Protein AF-A0A151SJQ6-F1 (afdb_monomer_lite)

pLDDT: mean 75.0, std 8.06, range [50.88, 84.94]

Organism: Cajanus cajan (NCBI:txid3821)

Sequence (51 aa):
VKENLTFEKRPIDVVDNKLKQLRGKSKKFVKVVWDMATSEATKELQERTKD

Foldseek 3Di:
DPPPPDDDQDFPDFDAQDFDQDPNDTWTWTWTHRDPVVSDIDTDTPDPDDD

Radius of gyration: 15.1 Å; chains: 1; bounding box: 37×24×35 Å

Secondary structure (DSSP, 8-state):
--------PPPSEEEEEEEEEETTEEEEEEEEEEETTTTEEEEEEE-----

Structure (mmCIF, N/CA/C/O backbone):
data_AF-A0A151SJQ6-F1
#
_entry.id   AF-A0A151SJQ6-F1
#
loop_
_atom_site.group_PDB
_atom_site.id
_atom_site.type_symbol
_atom_site.label_atom_id
_atom_site.label_alt_id
_atom_site.label_comp_id
_atom_site.label_asym_id
_atom_site.label_entity_id
_atom_site.label_seq_id
_atom_site.pdbx_PDB_ins_code
_atom_site.Cartn_x
_atom_site.Cartn_y
_atom_site.Cartn_z
_atom_site.occupancy
_atom_site.B_iso_or_equiv
_atom_site.auth_seq_id
_atom_site.auth_comp_id
_atom_site.auth_asym_id
_atom_site.auth_atom_id
_atom_site.pdbx_PDB_model_num
ATOM 1 N N . VAL A 1 1 ? 25.460 16.646 -10.178 1.00 59.22 1 VAL A N 1
ATOM 2 C CA . VAL A 1 1 ? 23.983 16.556 -10.143 1.00 59.22 1 VAL A CA 1
ATOM 3 C C . VAL A 1 1 ? 23.630 15.340 -9.307 1.00 59.22 1 VAL A C 1
ATOM 5 O O . VAL A 1 1 ? 24.125 14.267 -9.612 1.00 59.22 1 VAL A O 1
ATOM 8 N N . LYS A 1 2 ? 22.918 15.511 -8.189 1.00 65.94 2 LYS A N 1
ATOM 9 C CA . LYS A 1 2 ? 22.469 14.393 -7.353 1.00 65.94 2 LYS A CA 1
ATOM 10 C C . LYS A 1 2 ? 21.066 14.069 -7.848 1.00 65.94 2 LYS A C 1
ATOM 12 O O . LYS A 1 2 ? 20.151 14.824 -7.560 1.00 65.94 2 LYS A O 1
ATOM 17 N N . GLU A 1 3 ? 20.930 13.050 -8.686 1.00 68.31 3 GLU A N 1
ATOM 18 C CA . GLU A 1 3 ? 19.618 12.600 -9.149 1.00 68.31 3 GLU A CA 1
ATOM 19 C C . GLU A 1 3 ? 18.924 11.921 -7.968 1.00 68.31 3 GLU A C 1
ATOM 21 O O . GLU A 1 3 ? 19.215 10.787 -7.596 1.00 68.31 3 GLU A O 1
ATOM 26 N N . ASN A 1 4 ? 18.055 12.661 -7.293 1.00 69.38 4 ASN A N 1
ATOM 27 C CA . ASN A 1 4 ? 17.120 12.121 -6.322 1.00 69.38 4 ASN A CA 1
ATOM 28 C C . ASN A 1 4 ? 16.123 11.219 -7.069 1.00 69.38 4 ASN A C 1
ATOM 30 O O . ASN A 1 4 ? 15.138 11.695 -7.621 1.00 69.38 4 ASN A O 1
ATOM 34 N N . LEU A 1 5 ? 16.401 9.910 -7.076 1.00 73.69 5 LEU A N 1
ATOM 35 C CA . LEU A 1 5 ? 15.594 8.832 -7.676 1.00 73.69 5 LEU A CA 1
ATOM 36 C C . LEU A 1 5 ? 14.267 8.553 -6.936 1.00 73.69 5 LEU A C 1
ATOM 38 O O . LEU A 1 5 ? 13.721 7.453 -7.008 1.00 73.69 5 LEU A O 1
ATOM 42 N N . THR A 1 6 ? 13.740 9.512 -6.181 1.00 73.44 6 THR A N 1
ATOM 43 C CA . THR A 1 6 ? 12.437 9.379 -5.523 1.00 73.44 6 THR A CA 1
ATOM 44 C C . THR A 1 6 ? 11.334 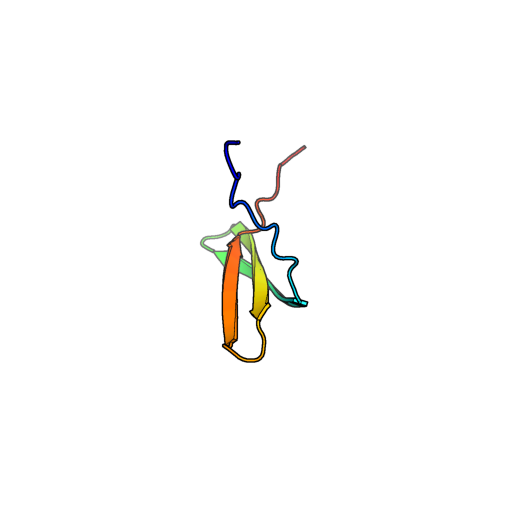9.608 -6.547 1.00 73.44 6 THR A C 1
ATOM 46 O O . THR A 1 6 ? 11.053 10.742 -6.925 1.00 73.44 6 THR A O 1
ATOM 49 N N . PHE A 1 7 ? 10.722 8.515 -7.000 1.00 71.19 7 PHE A N 1
ATOM 50 C CA . PHE A 1 7 ? 9.520 8.536 -7.822 1.00 71.19 7 PHE A CA 1
ATOM 51 C C . PHE A 1 7 ? 8.289 8.435 -6.920 1.00 71.19 7 PHE A C 1
ATOM 53 O O . PHE A 1 7 ? 8.079 7.422 -6.251 1.00 71.19 7 PHE A O 1
ATOM 60 N N . GLU A 1 8 ? 7.464 9.479 -6.901 1.00 71.31 8 GLU A N 1
ATOM 61 C CA . GLU A 1 8 ? 6.166 9.434 -6.231 1.00 71.31 8 GLU A CA 1
ATOM 62 C C . GLU A 1 8 ? 5.179 8.635 -7.087 1.00 71.31 8 GLU A C 1
ATOM 64 O O . GLU A 1 8 ? 4.517 9.159 -7.987 1.00 71.31 8 GLU A O 1
ATOM 69 N N . LYS A 1 9 ? 5.091 7.329 -6.819 1.00 76.00 9 LYS A N 1
ATOM 70 C CA . LYS A 1 9 ? 4.079 6.469 -7.433 1.00 76.00 9 LYS A CA 1
ATOM 71 C C . LYS A 1 9 ? 2.717 6.828 -6.843 1.00 76.00 9 LYS A C 1
ATOM 73 O O . LYS A 1 9 ? 2.527 6.764 -5.632 1.00 76.00 9 LYS A O 1
ATOM 78 N N . ARG A 1 10 ? 1.764 7.214 -7.695 1.00 78.38 10 ARG A N 1
ATOM 79 C CA . ARG A 1 10 ? 0.377 7.440 -7.270 1.00 78.38 10 ARG A CA 1
ATOM 80 C C . ARG A 1 10 ? -0.366 6.104 -7.216 1.00 78.38 10 ARG A C 1
ATOM 82 O O . ARG A 1 10 ? -0.175 5.285 -8.116 1.00 78.38 10 ARG A O 1
ATOM 89 N N . PRO A 1 11 ? -1.202 5.874 -6.194 1.00 78.38 11 PRO A N 1
ATOM 90 C CA . PRO A 1 11 ? -2.021 4.675 -6.143 1.00 78.38 11 PRO A CA 1
ATOM 91 C C . PRO A 1 11 ? -3.050 4.691 -7.276 1.00 78.38 11 PRO A C 1
ATOM 93 O O . PRO A 1 11 ? -3.624 5.737 -7.581 1.00 78.38 11 PRO A O 1
ATOM 96 N N . ILE A 1 12 ? -3.265 3.534 -7.902 1.00 82.31 12 ILE A N 1
AT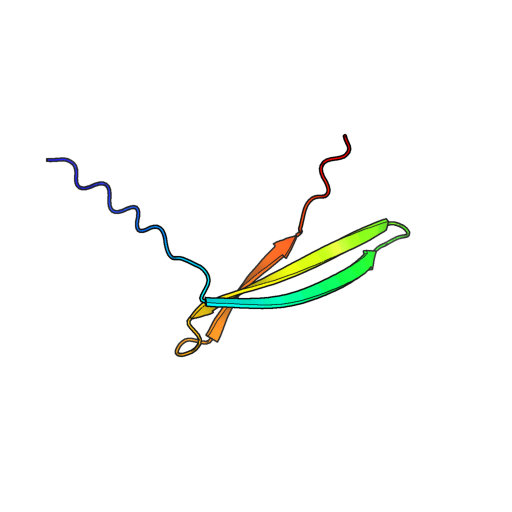OM 97 C CA . ILE A 1 12 ? -4.255 3.364 -8.973 1.00 82.31 12 ILE A CA 1
ATOM 98 C C . ILE A 1 12 ? -5.650 3.261 -8.367 1.00 82.31 12 ILE A C 1
ATOM 100 O O . ILE A 1 12 ? -6.584 3.875 -8.875 1.00 82.31 12 ILE A O 1
ATOM 104 N N . ASP A 1 13 ? -5.786 2.492 -7.285 1.00 79.50 13 ASP A N 1
ATOM 105 C CA . ASP A 1 13 ? -7.076 2.285 -6.636 1.00 79.50 13 ASP A CA 1
ATOM 106 C C . ASP A 1 13 ? -6.934 1.943 -5.146 1.00 79.50 13 ASP A C 1
ATOM 108 O O . ASP A 1 13 ? -5.917 1.407 -4.695 1.00 79.50 13 ASP A O 1
ATOM 112 N N . VAL A 1 14 ? -7.980 2.227 -4.375 1.00 77.69 14 VAL A N 1
ATOM 113 C CA . VAL A 1 14 ? -8.117 1.833 -2.969 1.00 77.69 14 VAL A CA 1
ATOM 114 C C . VAL A 1 14 ? -9.245 0.809 -2.881 1.00 77.69 14 VAL A C 1
ATOM 116 O O . VAL A 1 14 ? -10.409 1.141 -2.682 1.00 77.69 14 VAL A O 1
ATOM 119 N N . VAL A 1 15 ? -8.882 -0.463 -3.041 1.00 71.94 15 VAL A N 1
ATOM 120 C CA . VAL A 1 15 ? -9.835 -1.555 -3.299 1.00 71.94 15 VAL A CA 1
ATOM 121 C C . VAL A 1 15 ? -10.572 -2.026 -2.049 1.00 71.94 15 VAL A C 1
ATOM 123 O O . VAL A 1 15 ? -11.727 -2.435 -2.121 1.00 71.94 15 VAL A O 1
ATOM 126 N N . ASP A 1 16 ? -9.922 -2.017 -0.890 1.00 70.12 16 ASP A N 1
ATOM 127 C CA . ASP A 1 16 ? -10.535 -2.528 0.337 1.00 70.12 16 ASP A CA 1
ATOM 128 C C . ASP A 1 16 ? -10.499 -1.427 1.371 1.00 70.12 16 ASP A C 1
ATOM 130 O O . ASP A 1 16 ? -9.426 -1.109 1.849 1.00 70.12 16 ASP A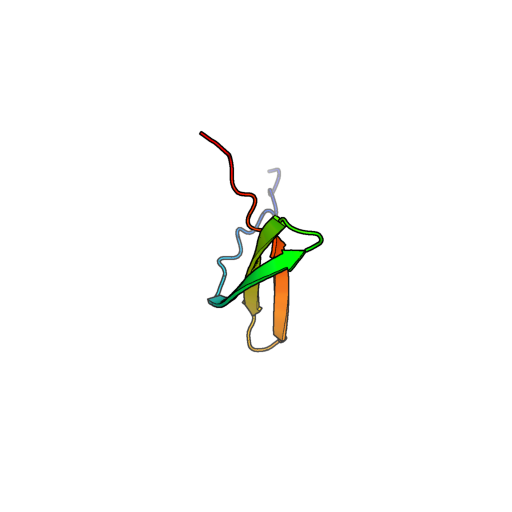 O 1
ATOM 134 N N . ASN A 1 17 ? -11.641 -0.836 1.699 1.00 73.56 17 ASN A N 1
ATOM 135 C CA . ASN A 1 17 ? -11.788 0.058 2.837 1.00 73.56 17 ASN A CA 1
ATOM 136 C C . ASN A 1 17 ? -12.656 -0.659 3.876 1.00 73.56 17 ASN A C 1
ATOM 138 O O . ASN A 1 17 ? -13.854 -0.397 4.016 1.00 73.56 17 ASN A O 1
ATOM 142 N N . LYS A 1 18 ? -12.054 -1.616 4.582 1.00 75.19 18 LYS A N 1
ATOM 143 C CA . LYS A 1 18 ? -12.782 -2.455 5.531 1.00 75.19 18 LYS A CA 1
ATOM 144 C C . LYS A 1 18 ? -12.398 -2.123 6.957 1.00 75.19 18 LYS A C 1
ATOM 146 O O . LYS A 1 18 ? -11.247 -2.250 7.379 1.00 75.19 18 LYS A O 1
ATOM 151 N N . LEU A 1 19 ? -13.409 -1.751 7.733 1.00 79.44 19 LEU A N 1
ATOM 152 C CA . LEU A 1 19 ? -13.298 -1.650 9.177 1.00 79.44 19 LEU A CA 1
ATOM 153 C C . LEU A 1 19 ? -13.254 -3.069 9.760 1.00 79.44 19 LEU A C 1
ATOM 155 O O . LEU A 1 19 ? -14.189 -3.851 9.602 1.00 79.44 19 LEU A O 1
ATOM 159 N N . LYS A 1 20 ? -12.160 -3.415 10.432 1.00 78.56 20 LYS A N 1
ATOM 160 C CA . LYS A 1 20 ? -12.019 -4.667 11.174 1.00 78.56 20 LYS A CA 1
ATOM 161 C C . LYS A 1 20 ? -12.015 -4.378 12.666 1.00 78.56 20 LYS A C 1
ATOM 163 O O . LYS A 1 20 ? -11.278 -3.517 13.139 1.00 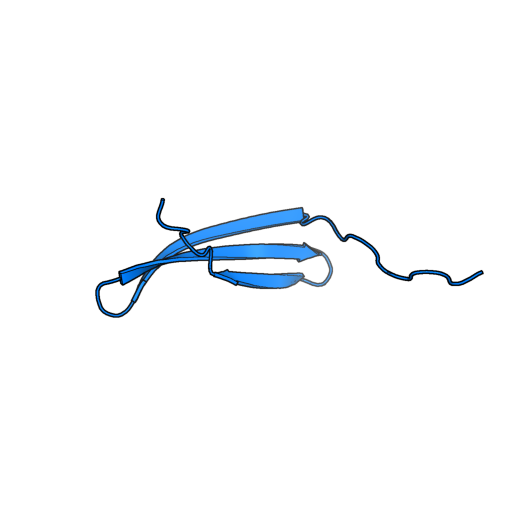78.56 20 LYS A O 1
ATOM 168 N N . GLN A 1 21 ? -12.822 -5.123 13.408 1.00 79.00 21 GLN A N 1
ATOM 169 C CA . GLN A 1 21 ? -12.779 -5.128 14.865 1.00 79.00 21 GLN A CA 1
ATOM 170 C C . GLN A 1 21 ? -11.677 -6.090 15.314 1.00 79.00 21 GLN A C 1
ATOM 172 O O . GLN A 1 21 ? -11.736 -7.286 15.041 1.00 79.00 21 GLN A O 1
ATOM 177 N N . LEU A 1 22 ? -10.653 -5.568 15.981 1.00 77.88 22 LEU A N 1
ATOM 178 C CA . LEU A 1 22 ? -9.573 -6.342 16.582 1.00 77.88 22 LEU A CA 1
ATOM 179 C C . LEU A 1 22 ? -9.571 -6.080 18.085 1.00 77.88 22 LEU A C 1
ATOM 181 O O . LEU A 1 22 ? -9.325 -4.954 18.512 1.00 77.88 22 LEU A O 1
ATOM 185 N N . ARG A 1 23 ? -9.831 -7.125 18.883 1.00 84.94 23 ARG A N 1
ATOM 186 C CA . ARG A 1 23 ? -9.780 -7.085 20.359 1.00 84.94 23 ARG A CA 1
ATOM 187 C C . ARG A 1 23 ? -10.535 -5.877 20.954 1.00 84.94 23 ARG A C 1
ATOM 189 O O . ARG A 1 23 ? -9.995 -5.151 21.782 1.00 84.94 23 ARG A O 1
ATOM 196 N N . GLY A 1 24 ? -11.756 -5.627 20.472 1.00 81.31 24 GLY A N 1
ATOM 197 C CA . GLY A 1 24 ? -12.608 -4.522 20.938 1.00 81.31 24 GLY A CA 1
ATOM 198 C C . GLY A 1 24 ? -12.257 -3.136 20.384 1.00 81.31 24 GLY A C 1
ATOM 199 O O . GLY A 1 24 ? -12.799 -2.141 20.854 1.00 81.31 24 GLY A O 1
ATOM 200 N N . LYS A 1 25 ? -11.353 -3.041 19.400 1.00 79.62 25 LYS A N 1
ATOM 201 C CA . LYS A 1 25 ? -11.012 -1.787 18.714 1.00 79.62 25 LYS A CA 1
ATOM 202 C C . LYS A 1 25 ? -11.310 -1.892 17.222 1.00 79.62 25 LYS A C 1
ATOM 204 O O . LYS A 1 25 ? -10.854 -2.823 16.560 1.00 79.62 25 LYS A O 1
ATOM 209 N N . SER A 1 26 ? -11.992 -0.892 16.671 1.00 75.12 26 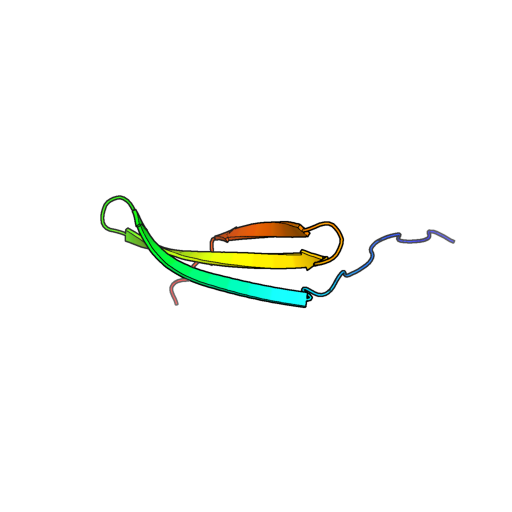SER A N 1
A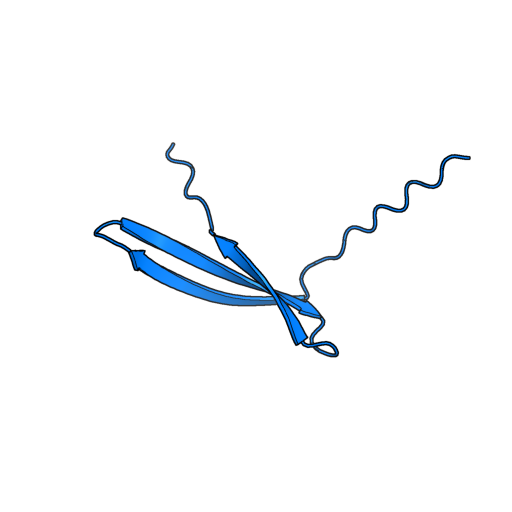TOM 210 C CA . SER A 1 26 ? -12.126 -0.721 15.224 1.00 75.12 26 SER A CA 1
ATOM 211 C C . SER A 1 26 ? -10.818 -0.214 14.625 1.00 75.12 26 SER A C 1
ATOM 213 O O . SER A 1 26 ? -10.335 0.853 15.008 1.00 75.12 26 SER A O 1
ATOM 215 N N . LYS A 1 27 ? -10.277 -0.933 13.646 1.00 78.38 27 LYS A N 1
ATOM 216 C CA . LYS A 1 27 ? -9.179 -0.483 12.789 1.00 78.38 27 LYS A CA 1
ATOM 217 C C . LYS A 1 27 ? -9.627 -0.524 11.338 1.00 78.38 27 LYS A C 1
ATOM 219 O O . LYS A 1 27 ? -10.185 -1.522 10.889 1.00 78.38 27 LYS A O 1
ATOM 224 N N . LYS A 1 28 ? -9.400 0.561 10.609 1.00 80.31 28 LYS A N 1
ATOM 225 C CA . LYS A 1 28 ? -9.726 0.655 9.189 1.00 80.31 28 LYS A CA 1
ATOM 226 C C . LYS A 1 28 ? -8.509 0.184 8.403 1.00 80.31 28 LYS A C 1
ATOM 228 O O . LYS A 1 28 ? -7.422 0.723 8.573 1.00 80.31 28 LYS A O 1
ATOM 233 N N . PHE A 1 29 ? -8.673 -0.873 7.623 1.00 78.00 29 PHE A N 1
ATOM 234 C CA . PHE A 1 29 ? -7.634 -1.347 6.720 1.00 78.00 29 PHE A CA 1
ATOM 235 C C . PHE A 1 29 ? -7.954 -0.828 5.334 1.00 78.00 29 PHE A C 1
ATOM 237 O O . PHE A 1 29 ? -9.083 -1.001 4.870 1.00 78.00 29 PHE A O 1
ATOM 244 N N . VAL A 1 30 ? -6.959 -0.198 4.717 1.00 82.38 30 VAL A N 1
ATOM 245 C CA . VAL A 1 30 ? -7.015 0.205 3.321 1.00 82.38 30 VAL A CA 1
ATOM 246 C C . VAL A 1 30 ? -6.066 -0.668 2.507 1.00 82.38 30 VAL A C 1
ATOM 248 O O . VAL A 1 30 ? -4.884 -0.783 2.828 1.00 82.38 30 VAL A O 1
ATOM 251 N N . LYS A 1 31 ? -6.582 -1.355 1.487 1.00 82.19 31 LYS A N 1
ATOM 252 C CA . LYS A 1 31 ? -5.735 -2.004 0.481 1.00 82.19 31 LYS A CA 1
ATOM 253 C C . LYS A 1 31 ? -5.535 -1.019 -0.657 1.00 82.19 31 LYS A C 1
ATOM 255 O O . LYS A 1 31 ? -6.483 -0.728 -1.381 1.00 82.19 31 LYS A O 1
ATOM 260 N N . VAL A 1 32 ? -4.309 -0.542 -0.799 1.00 84.12 32 VAL A N 1
ATOM 261 C CA . VAL A 1 32 ? -3.907 0.388 -1.849 1.00 84.12 32 VAL A CA 1
ATOM 262 C C . VAL A 1 32 ? -3.250 -0.422 -2.958 1.00 84.12 32 VAL A C 1
ATOM 264 O O . VAL A 1 32 ? -2.294 -1.155 -2.704 1.00 84.12 32 VAL A O 1
ATOM 267 N N . VAL A 1 33 ? -3.800 -0.351 -4.166 1.00 84.69 33 VAL A N 1
ATOM 268 C CA . VAL A 1 33 ? -3.244 -0.983 -5.363 1.00 84.69 33 VAL A CA 1
ATOM 269 C C . VAL A 1 33 ? -2.378 0.039 -6.078 1.00 84.69 33 VAL A C 1
ATOM 271 O O . VAL A 1 33 ? -2.839 1.115 -6.457 1.00 84.69 33 VAL A O 1
ATOM 274 N N . TRP A 1 34 ? -1.115 -0.316 -6.269 1.00 83.44 34 TRP A N 1
ATOM 275 C CA . TRP A 1 34 ? -0.129 0.509 -6.959 1.00 83.44 34 TRP A CA 1
ATOM 276 C C . TRP A 1 34 ? -0.007 0.120 -8.424 1.00 83.44 34 TRP A C 1
ATOM 278 O O . TRP A 1 34 ? 0.374 0.944 -9.249 1.00 83.44 34 TRP A O 1
ATOM 288 N N . ASP A 1 35 ? -0.312 -1.137 -8.742 1.00 81.44 35 ASP A N 1
ATOM 289 C CA . ASP A 1 35 ? -0.198 -1.671 -10.088 1.00 81.44 35 ASP A CA 1
ATOM 290 C C . ASP A 1 35 ? -1.145 -2.863 -10.282 1.00 81.44 35 ASP A C 1
ATOM 292 O O . ASP A 1 35 ? -1.072 -3.863 -9.566 1.00 81.44 35 ASP A O 1
ATOM 296 N N . MET A 1 36 ? -2.044 -2.758 -11.262 1.00 77.44 36 MET A N 1
ATOM 297 C CA . MET A 1 36 ? -2.950 -3.852 -11.612 1.00 77.44 36 MET A CA 1
ATOM 298 C C . MET A 1 36 ? -2.275 -4.936 -12.459 1.00 77.44 36 MET A C 1
ATOM 300 O O . MET A 1 36 ? -2.671 -6.094 -12.366 1.00 77.44 36 MET A O 1
ATOM 304 N N . ALA A 1 37 ? -1.259 -4.591 -13.253 1.00 82.38 37 ALA A N 1
ATOM 305 C CA . ALA A 1 37 ? -0.553 -5.533 -14.119 1.00 82.38 37 ALA A CA 1
ATOM 306 C C . ALA A 1 37 ? 0.336 -6.487 -13.313 1.00 82.38 37 ALA A C 1
ATOM 308 O O . ALA A 1 37 ? 0.400 -7.676 -13.613 1.00 82.38 37 ALA A O 1
ATOM 309 N N . THR A 1 38 ? 0.982 -5.983 -12.259 1.00 80.50 38 THR A N 1
ATOM 310 C CA . THR A 1 38 ? 1.797 -6.800 -11.342 1.00 80.50 38 THR A CA 1
ATOM 311 C C . THR A 1 38 ? 1.026 -7.261 -10.104 1.00 80.50 38 THR A C 1
ATOM 313 O O . THR A 1 38 ? 1.546 -8.033 -9.299 1.00 80.50 38 THR A O 1
ATOM 316 N N . SER A 1 39 ? -0.230 -6.819 -9.947 1.00 75.19 39 SER A N 1
ATOM 317 C CA . SER A 1 39 ? -1.028 -7.008 -8.730 1.00 75.19 39 SER A CA 1
ATOM 318 C C . SER A 1 39 ? -0.306 -6.506 -7.464 1.00 75.19 39 SER A C 1
ATOM 320 O O . SER A 1 39 ? -0.520 -7.023 -6.359 1.00 75.19 39 SER A O 1
ATOM 322 N N . GLU A 1 40 ? 0.542 -5.489 -7.606 1.00 80.12 40 GLU A N 1
ATOM 323 C CA . GLU A 1 40 ? 1.239 -4.863 -6.491 1.00 80.12 40 GLU A CA 1
ATOM 324 C C . GLU A 1 40 ? 0.240 -4.082 -5.634 1.00 80.12 40 GLU A C 1
ATOM 326 O O . GLU A 1 40 ? -0.410 -3.130 -6.082 1.00 80.12 40 GLU A O 1
ATOM 331 N N . ALA A 1 41 ? 0.112 -4.493 -4.375 1.00 82.62 41 ALA A N 1
ATOM 332 C CA . ALA A 1 41 ? -0.785 -3.855 -3.430 1.00 82.62 41 ALA A CA 1
ATOM 333 C C . ALA A 1 41 ? -0.224 -3.887 -2.007 1.00 82.62 41 ALA A C 1
ATOM 335 O O . ALA A 1 41 ? 0.205 -4.937 -1.523 1.00 82.62 41 ALA A O 1
ATOM 336 N N . THR A 1 42 ? -0.327 -2.759 -1.307 1.00 83.00 42 THR A N 1
ATOM 337 C CA . THR A 1 42 ? 0.068 -2.623 0.101 1.00 83.00 42 THR A CA 1
ATOM 338 C C . THR A 1 42 ? -1.178 -2.587 0.984 1.00 83.00 42 THR A C 1
ATOM 340 O O . THR A 1 42 ? -2.182 -1.955 0.652 1.00 83.00 42 THR A O 1
ATOM 343 N N . LYS A 1 43 ? -1.140 -3.292 2.122 1.00 76.69 43 LYS A N 1
ATOM 344 C CA . LYS A 1 43 ? -2.153 -3.165 3.180 1.00 76.69 43 LYS A CA 1
ATOM 345 C C . LYS A 1 43 ? -1.689 -2.110 4.166 1.00 76.69 43 LYS A C 1
ATOM 347 O O . LYS A 1 43 ? -0.795 -2.378 4.964 1.00 76.69 43 LYS A O 1
ATOM 352 N N . GLU A 1 44 ? -2.329 -0.956 4.142 1.00 76.19 44 GLU A N 1
ATOM 353 C CA . GLU A 1 44 ? -2.039 0.114 5.083 1.00 76.19 44 GLU A CA 1
ATOM 354 C C . GLU A 1 44 ? -3.109 0.144 6.176 1.00 76.19 44 GLU A C 1
ATOM 356 O O . GLU A 1 44 ? -4.313 -0.018 5.940 1.00 76.19 44 GLU A O 1
ATOM 361 N N . LEU A 1 45 ? -2.657 0.288 7.420 1.00 73.38 45 LEU A N 1
ATOM 362 C CA . LEU A 1 45 ? -3.548 0.574 8.529 1.00 73.38 45 LEU A CA 1
ATOM 363 C C . LEU A 1 45 ? -3.876 2.060 8.454 1.00 73.38 45 LEU A C 1
ATOM 365 O O . LEU A 1 45 ? -2.982 2.883 8.625 1.00 73.38 45 LEU A O 1
ATOM 369 N N . GLN A 1 46 ? -5.145 2.407 8.257 1.00 65.50 46 GLN A N 1
ATOM 370 C CA . GLN A 1 46 ? -5.546 3.793 8.420 1.00 65.50 46 GLN A CA 1
ATOM 371 C C . GLN A 1 46 ? -5.538 4.095 9.922 1.00 65.50 46 GLN A C 1
ATOM 373 O O . GLN A 1 46 ? -6.433 3.681 10.671 1.00 65.50 46 GLN A O 1
ATOM 378 N N . GLU A 1 47 ? -4.473 4.750 10.378 1.00 65.31 47 GLU A N 1
ATOM 379 C CA . GLU A 1 47 ? -4.384 5.243 11.741 1.00 65.31 47 GLU A CA 1
ATOM 380 C C . GLU A 1 47 ? -5.409 6.364 11.911 1.00 65.31 47 GLU A C 1
ATOM 382 O O . GLU A 1 47 ? -5.435 7.346 11.172 1.00 65.31 47 GLU A O 1
ATOM 387 N N . ARG A 1 48 ? -6.325 6.174 12.860 1.00 59.09 48 ARG A N 1
ATOM 388 C CA . ARG A 1 48 ? -7.235 7.232 13.280 1.00 59.09 48 ARG A CA 1
ATOM 389 C C . ARG A 1 48 ? -6.439 8.108 14.238 1.00 59.09 48 ARG A C 1
ATOM 391 O O . ARG A 1 48 ? -6.333 7.754 15.412 1.00 59.09 48 ARG A O 1
ATOM 398 N N . THR A 1 49 ? -5.866 9.204 13.747 1.00 51.62 49 THR A N 1
ATOM 399 C CA . THR A 1 49 ? -5.472 10.314 14.617 1.00 51.62 49 THR A CA 1
ATOM 400 C C . THR A 1 49 ? -6.723 10.724 15.386 1.00 51.62 49 THR A C 1
ATOM 402 O O . THR A 1 49 ? -7.771 10.996 14.802 1.00 51.62 49 THR A O 1
ATOM 405 N N . LYS A 1 50 ? -6.664 10.587 16.710 1.00 58.94 50 LYS A N 1
ATOM 406 C CA . LYS A 1 50 ? -7.675 11.154 17.597 1.00 58.94 50 LYS A CA 1
ATOM 407 C C . LYS A 1 50 ? -7.362 12.643 17.686 1.00 58.94 50 LYS A C 1
ATOM 409 O O . LYS A 1 50 ? -6.201 12.966 17.933 1.00 58.94 50 LYS A O 1
ATOM 414 N N . ASP A 1 51 ? -8.371 13.465 17.419 1.00 50.88 51 ASP A N 1
ATOM 415 C CA . ASP A 1 51 ? -8.363 14.912 17.648 1.00 50.88 51 ASP A CA 1
ATOM 416 C C . ASP A 1 51 ? -7.963 15.265 19.090 1.00 50.88 51 ASP A C 1
ATOM 418 O O . ASP A 1 51 ? -8.325 14.485 20.011 1.00 50.88 51 ASP A O 1
#

=== Feature glossary ===
Feature key, reading from the visual/contextual features back to the raw sequence:

Rendered structure images. Six rendered views show the 3D structure from the faces of a cube — i.e. along ±x, ±y, ±z. Rendering representation is drawn randomly per protein from cartoon (secondary-structure ribbons), sticks (backbone bonds), or molecular surface; coloring is either N→C rainbow (blue at the N-terminus through red at the C-terminus) or one color per chain.

Contact-map, Ramachandran, and PAE plots. The contact map is a binary N×N matrix image: pixel (i, j) is dark where Cα_i and Cα_j are within 8 Å and |i−j|>4. Because the |i−j|>4 filter removes local helical contacts, off-diagonal stripes parallel to the main diagonal indicate parallel β-sheets; stripes perpendicular to it indicate antiparallel β-sheets. The Ramachandran plot scatters every residue's (φ, ψ) pair against the sterically allowed regions. The PAE heatmap renders the predicted-aligned-error matrix.

InterPro / GO / CATH / organism. Database cross-references. InterPro integrates a dozen domain/family signature databases into unified entries with residue-range hits. GO terms attach function/process/location labels with evidence codes. CATH codes position the fold in a four-level structural taxonomy. Organism is the NCBI-taxonomy species name.

Nearest PDB structures. The Foldseek neighbor list gives the closest experimentally determined structures in the PDB, ranked by structural alignment. TM-score near 1 means near-identical fold; near 0.3 means only rough topology match. This is how one finds what a novel AlphaFold prediction most resembles in the solved-structure universe.

Predicted aligned error. PAE(i, j) answers: if I align the predicted and true structures on residue i, how far off (in Å) do I expect residue j to be? A block-diagonal PAE matrix with low values on the blocks and high values off-diagonal is the signature of a multi-domain protein with confidently predicted domains but uncertain inter-domain orientation.

Solvent-accessible surface area. Accessible surface area quantifies burial. A residue with SASA near zero is packed into the hydrophobic core; one with SASA >100 Å² sits on the surface. Computed here via the Shrake–Rupley numerical algorithm with a 1.4 Å probe.

B-factor. B-factor (Debye–Waller factor) reflects atomic displacement in the crystal lattice. It is an experimental observable (units Å²), not a prediction; low values mean the atom is pinned down, high values mean it moves or is heterogeneous across the crystal.

pLDDT. For AlphaFold models, the B-factor field carries pLDDT — the model's own estimate of local accuracy on a 0–100 scale. Regions with pLDDT<50 should be treated as essentially unmodeled; they often correspond to intrinsically disordered segments.

Backbone torsions (φ/ψ). φ (phi) and ψ (psi) are the two rotatable backbone dihedrals per residue: φ is the C(i-1)–N–Cα–C torsion, ψ is the N–Cα–C–N(i+1) torsion, both in degrees on (−180°, 180°]. α-helical residues cluster near (−60°, −45°); β-strand residues near (−120°, +130°). A Ramachandran plot is simply a scatter of (φ, ψ) for every residue.

Radius of gyration, Cα contacts, bounding box. Radius of gyration (Rg) is the root-mean-square distance of Cα atoms from their centroid — a single number for overall size and compactness. A globular domain of N residues has Rg ≈ 2.2·N^0.38 Å; an extended or disordered chain has a much larger Rg. The Cα contact count is the number of residue pairs whose Cα atoms are within 8 Å and are more than four positions apart in sequence — a standard proxy for tertiary packing density. The bounding box is the smallest axis-aligned box enclosing all Cα atoms.

Secondary structure (3-state, P-SEA). Three-state secondary structure (P-SEA) collapses the eight DSSP classes into helix (a), strand (b), and coil (c). P-SEA assigns these from Cα geometry alone — distances and angles — without requiring backbone oxygens, so it works on any Cα trace.

Secondary structure (8-state, DSSP). DSSP 8-state secondary structure assigns each residue one of H (α-helix), G (3₁₀-helix), I (π-helix), E (extended β-strand), B (isolated β-bridge), T (hydrogen-bonded turn), S (bend), or '-' (coil). The assignment is computed from backbone hydrogen-bond geometry via the Kabsch–Sander algorithm.

Foldseek 3Di. A 3Di character summarizes, for each residue, the relative orientation of the Cα frame of its nearest spatial neighbor. Because it encodes fold topology rather than chemistry, 3Di alignments detect remote structural similarity that sequence alignment misses.

mmCIF coordinates. The mmCIF block holds the 3D Cartesian coordinates of each backbone atom (N, Cα, C, O) in ångströms. mmCIF is the PDB's canonical archive format — a tagged-loop text representation of the atomic model.

Sequence. Sequence gives the chain of amino acids in standard one-letter code (A=alanine, C=cysteine, …, Y=tyrosine), read N→C. It is the only feature that is directly encoded by the gene; all structural features are derived from the folded form of this sequence.